Protein AF-A0A1I8CVW2-F1 (afdb_monomer_lite)

Radius of gyration: 18.99 Å; chains: 1; bounding box: 51×43×47 Å

Structure (mmCIF, N/CA/C/O backbone):
data_AF-A0A1I8CVW2-F1
#
_entry.id   AF-A0A1I8CVW2-F1
#
loop_
_atom_site.group_PDB
_atom_site.id
_atom_site.type_symbol
_atom_site.label_atom_id
_atom_site.label_alt_id
_atom_site.label_comp_id
_atom_site.label_asym_id
_atom_site.label_entity_id
_atom_site.label_seq_id
_atom_site.pdbx_PDB_ins_code
_atom_site.Cartn_x
_atom_site.Cartn_y
_atom_site.Cartn_z
_atom_site.occupancy
_atom_site.B_iso_or_equiv
_atom_site.auth_seq_id
_atom_site.auth_comp_id
_atom_site.auth_asym_id
_atom_site.auth_atom_id
_atom_site.pdbx_PDB_model_num
ATOM 1 N N . MET A 1 1 ? 11.293 21.859 22.784 1.00 48.22 1 MET A N 1
ATOM 2 C CA . MET A 1 1 ? 11.625 20.902 21.703 1.00 48.22 1 MET A CA 1
ATOM 3 C C . MET A 1 1 ? 10.614 21.113 20.585 1.00 48.22 1 MET A C 1
ATOM 5 O O . MET A 1 1 ? 9.462 21.385 20.898 1.00 48.22 1 MET A O 1
ATOM 9 N N . SER A 1 2 ? 11.035 21.131 19.317 1.00 49.03 2 SER A N 1
ATOM 10 C CA . SER A 1 2 ? 10.135 21.439 18.191 1.00 49.03 2 SER A CA 1
ATOM 11 C C . SER A 1 2 ? 9.169 20.277 17.945 1.00 49.03 2 SER A C 1
ATOM 13 O O . SER A 1 2 ? 9.609 19.130 17.896 1.00 49.03 2 SER A O 1
ATOM 15 N N . SER A 1 3 ? 7.874 20.561 17.755 1.00 58.84 3 SER A N 1
ATOM 16 C CA . SER A 1 3 ? 6.831 19.540 17.530 1.00 58.84 3 SER A CA 1
ATOM 17 C C . SER A 1 3 ? 7.146 18.588 16.365 1.00 58.84 3 SER A C 1
ATOM 19 O O . SER A 1 3 ? 6.722 17.437 16.366 1.00 58.84 3 SER A O 1
ATOM 21 N N . THR A 1 4 ? 7.950 19.030 15.396 1.00 50.72 4 THR A N 1
ATOM 22 C CA . THR A 1 4 ? 8.423 18.212 14.273 1.00 50.72 4 THR A CA 1
ATOM 23 C C . THR A 1 4 ? 9.414 17.132 14.714 1.00 50.72 4 THR A C 1
ATOM 25 O O . THR A 1 4 ? 9.361 16.017 14.208 1.00 50.72 4 THR A O 1
ATOM 28 N N . GLN A 1 5 ? 10.291 17.427 15.679 1.00 51.16 5 GLN A N 1
ATOM 29 C CA . GLN A 1 5 ? 11.277 16.467 16.195 1.00 51.16 5 GLN A CA 1
ATOM 30 C C . GLN A 1 5 ? 10.616 15.380 17.048 1.00 51.16 5 GLN A C 1
ATOM 32 O O . GLN A 1 5 ? 11.023 14.223 16.997 1.00 51.16 5 GLN A O 1
ATOM 37 N N . GLU A 1 6 ? 9.572 15.745 17.791 1.00 56.72 6 GLU A N 1
ATOM 38 C CA . GLU A 1 6 ? 8.769 14.810 18.582 1.00 56.72 6 GLU A CA 1
ATOM 39 C C . GLU A 1 6 ? 7.928 13.888 17.686 1.00 56.72 6 GLU A C 1
ATOM 41 O O . GLU A 1 6 ? 7.889 12.680 17.899 1.00 56.72 6 GLU A O 1
ATOM 46 N N . ARG A 1 7 ? 7.351 14.415 16.597 1.00 55.06 7 ARG A N 1
ATOM 47 C CA . ARG A 1 7 ? 6.704 13.579 15.571 1.00 55.06 7 ARG A CA 1
ATOM 48 C C . ARG A 1 7 ? 7.688 12.597 14.938 1.00 55.06 7 ARG A C 1
ATOM 50 O O . ARG A 1 7 ? 7.362 11.426 14.783 1.00 55.06 7 ARG A O 1
ATOM 57 N N . HIS A 1 8 ? 8.897 13.051 14.610 1.00 51.00 8 HIS A N 1
ATOM 58 C CA . HIS A 1 8 ? 9.916 12.208 13.981 1.00 51.00 8 HIS A CA 1
ATOM 59 C C . HIS A 1 8 ? 10.377 11.064 14.898 1.00 51.00 8 HIS A C 1
ATOM 61 O O . HIS A 1 8 ? 10.552 9.938 14.439 1.00 51.00 8 HIS A O 1
ATOM 67 N N . SER A 1 9 ? 10.516 11.315 16.205 1.00 54.25 9 SER A N 1
ATOM 68 C CA . SER A 1 9 ? 10.897 10.278 17.171 1.00 54.25 9 SER A CA 1
ATOM 69 C C . SER A 1 9 ? 9.782 9.254 17.418 1.00 54.25 9 SER A C 1
ATOM 71 O O . SER A 1 9 ? 10.071 8.072 17.618 1.00 54.25 9 SER A O 1
ATOM 73 N N . ILE A 1 10 ? 8.515 9.676 17.351 1.00 66.19 10 ILE A N 1
ATOM 74 C CA . ILE A 1 10 ? 7.352 8.778 17.399 1.00 66.19 10 ILE A CA 1
ATOM 75 C C . ILE A 1 10 ? 7.323 7.880 16.154 1.00 66.19 10 ILE A C 1
ATOM 77 O O . ILE A 1 10 ? 7.182 6.665 16.285 1.00 66.19 10 ILE A O 1
ATOM 81 N N . ILE A 1 11 ? 7.539 8.451 14.965 1.00 58.66 11 ILE A N 1
ATOM 82 C CA . ILE A 1 11 ? 7.594 7.712 13.692 1.00 58.66 11 ILE A CA 1
ATOM 83 C C . ILE A 1 11 ? 8.715 6.662 13.721 1.00 58.66 11 ILE A C 1
ATOM 85 O O . ILE A 1 11 ? 8.476 5.485 13.462 1.00 58.66 11 ILE A O 1
ATOM 89 N N . GLU A 1 12 ? 9.918 7.053 14.142 1.00 57.44 12 GLU A N 1
ATOM 90 C CA . GLU A 1 12 ? 11.070 6.157 14.313 1.00 57.44 12 GLU A CA 1
ATOM 91 C C . GLU A 1 12 ? 10.799 4.987 15.268 1.00 57.44 12 GLU A C 1
ATOM 93 O O . GLU A 1 12 ? 11.272 3.866 15.061 1.00 57.44 12 GLU A O 1
ATOM 98 N N . ARG A 1 13 ? 10.030 5.232 16.332 1.00 55.66 13 ARG A N 1
ATOM 99 C CA . ARG A 1 13 ? 9.664 4.207 17.313 1.00 55.66 13 ARG A CA 1
ATOM 100 C C . ARG A 1 13 ? 8.642 3.218 16.751 1.00 55.66 13 ARG A C 1
ATOM 102 O O . ARG A 1 13 ? 8.767 2.023 17.011 1.00 55.66 13 ARG A O 1
ATOM 109 N N . LEU A 1 14 ? 7.685 3.695 15.957 1.00 48.72 14 LEU A N 1
ATOM 110 C CA . LEU A 1 14 ? 6.665 2.864 15.308 1.00 48.72 14 LEU A CA 1
ATOM 111 C C . LEU A 1 14 ? 7.254 1.987 14.188 1.00 48.72 14 LEU A C 1
ATOM 113 O O . LEU A 1 14 ? 6.820 0.854 13.993 1.00 48.72 14 LEU A O 1
ATOM 117 N N . MET A 1 15 ? 8.303 2.456 13.506 1.00 50.22 15 MET A N 1
ATOM 118 C CA . MET A 1 15 ? 8.973 1.715 12.425 1.00 50.22 15 MET A CA 1
ATOM 119 C C . MET A 1 15 ? 9.828 0.525 12.908 1.00 50.22 15 MET A C 1
ATOM 121 O O . MET A 1 15 ? 10.131 -0.375 12.124 1.00 50.22 15 MET A O 1
ATOM 125 N N . ARG A 1 16 ? 10.220 0.471 14.191 1.00 49.69 16 ARG A N 1
ATOM 126 C CA . ARG A 1 16 ? 11.105 -0.592 14.728 1.00 49.69 16 ARG A CA 1
ATOM 127 C C . ARG A 1 16 ? 10.395 -1.894 15.099 1.00 49.69 16 ARG A C 1
ATOM 129 O O . ARG A 1 16 ? 11.050 -2.932 15.181 1.00 49.69 16 ARG A O 1
ATOM 136 N N . ILE A 1 17 ? 9.079 -1.877 15.299 1.00 41.56 17 ILE A N 1
ATOM 137 C CA . ILE A 1 17 ? 8.345 -3.026 15.865 1.00 41.56 17 ILE A CA 1
ATOM 138 C C . ILE A 1 17 ? 8.123 -4.153 14.834 1.00 41.56 17 ILE A C 1
ATOM 140 O O . ILE A 1 17 ? 7.905 -5.304 15.196 1.00 41.56 17 ILE A O 1
ATOM 144 N N . SER A 1 18 ? 8.317 -3.899 13.537 1.00 41.72 18 SER A N 1
ATOM 145 C CA . SER A 1 18 ? 8.141 -4.903 12.474 1.00 41.72 18 SER A CA 1
ATOM 146 C C . SER A 1 18 ? 9.247 -5.972 12.353 1.00 41.72 18 SER A C 1
ATOM 148 O O . SER A 1 18 ? 9.283 -6.685 11.350 1.00 41.72 18 SER A O 1
ATOM 150 N N . SER A 1 19 ? 10.167 -6.099 13.319 1.00 44.25 19 SER A N 1
ATOM 151 C CA . SER A 1 19 ? 11.327 -7.003 13.192 1.00 44.25 19 SER A CA 1
ATOM 152 C C . SER A 1 19 ? 11.693 -7.802 14.445 1.00 44.25 19 SER A C 1
ATOM 154 O O . SER A 1 19 ? 12.869 -8.006 14.726 1.00 44.25 19 SER A O 1
ATOM 156 N N . THR A 1 20 ? 10.708 -8.317 15.180 1.00 39.84 20 THR A N 1
ATOM 157 C CA . THR A 1 20 ? 10.977 -9.294 16.250 1.00 39.84 20 THR A CA 1
ATOM 158 C C . THR A 1 20 ? 10.148 -10.562 16.077 1.00 39.84 20 THR A C 1
ATOM 160 O O . THR A 1 20 ? 9.140 -10.772 16.742 1.00 39.84 20 THR A O 1
ATOM 163 N N . SER A 1 21 ? 10.586 -11.409 15.152 1.00 37.81 21 SER A N 1
ATOM 164 C CA . SER A 1 21 ? 10.553 -12.870 15.290 1.00 37.81 21 SER A CA 1
ATOM 165 C C . SER A 1 21 ? 11.535 -13.454 14.281 1.00 37.81 21 SER A C 1
ATOM 167 O O . SER A 1 21 ? 11.179 -13.711 13.144 1.00 37.81 21 SER A O 1
ATOM 169 N N . ASP A 1 22 ? 12.794 -13.556 14.697 1.00 33.94 22 ASP A N 1
ATOM 170 C CA . ASP A 1 22 ? 13.699 -14.633 14.298 1.00 33.94 22 ASP A CA 1
ATOM 171 C C . ASP A 1 22 ? 14.780 -14.711 15.379 1.00 33.94 22 ASP A C 1
ATOM 173 O O . ASP A 1 22 ? 15.513 -13.757 15.651 1.00 33.94 22 ASP A O 1
ATOM 177 N N . SER A 1 23 ? 14.767 -15.827 16.096 1.00 36.41 23 SER A N 1
ATOM 178 C CA . SER A 1 23 ? 15.601 -16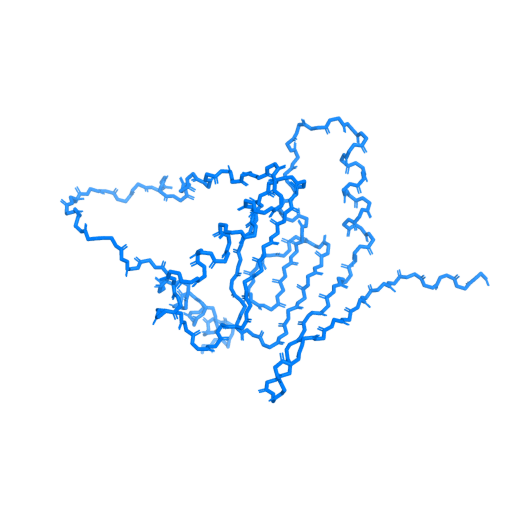.094 17.258 1.00 36.41 23 SER A CA 1
ATOM 179 C C . SER A 1 23 ? 17.034 -16.429 16.846 1.00 36.41 23 SER A C 1
ATOM 181 O O . SER A 1 23 ? 17.251 -17.214 15.930 1.00 36.41 23 SER A O 1
ATOM 183 N N . SER A 1 24 ? 17.974 -15.900 17.636 1.00 35.66 24 SER A N 1
ATOM 184 C CA . SER A 1 24 ? 19.355 -16.357 17.860 1.00 35.66 24 SER A CA 1
ATOM 185 C C . SER A 1 24 ? 20.316 -16.428 16.668 1.00 35.66 24 SER A C 1
ATOM 187 O O . SER A 1 24 ? 20.368 -17.427 15.969 1.00 35.66 24 SER A O 1
ATOM 189 N N . GLU A 1 25 ? 21.232 -15.458 16.610 1.00 30.48 25 GLU A N 1
ATOM 190 C CA . GLU A 1 25 ? 22.670 -15.754 16.669 1.00 30.48 25 GLU A CA 1
ATOM 191 C C . GLU A 1 25 ? 23.432 -14.536 17.222 1.00 30.48 25 GLU A C 1
ATOM 193 O O . GLU A 1 25 ? 23.431 -13.441 16.660 1.00 30.48 25 GLU A O 1
ATOM 198 N N . ASN A 1 26 ? 24.043 -14.730 18.392 1.00 36.09 26 ASN A N 1
ATOM 199 C CA . ASN A 1 26 ? 25.042 -13.833 18.958 1.00 36.09 26 ASN A CA 1
ATOM 200 C C . ASN A 1 26 ? 26.320 -13.977 18.137 1.00 36.09 26 ASN A C 1
ATOM 202 O O . ASN A 1 26 ? 26.888 -15.059 18.161 1.00 36.09 26 ASN A O 1
ATOM 206 N N . LEU A 1 27 ? 26.815 -12.898 17.530 1.00 30.84 27 LEU A N 1
ATOM 207 C CA . LEU A 1 27 ? 28.245 -12.675 17.308 1.00 30.84 27 LEU A CA 1
ATOM 208 C C . LEU A 1 27 ? 28.494 -11.164 17.169 1.00 30.84 27 LEU A C 1
ATOM 210 O O . LEU A 1 27 ? 28.044 -10.512 16.226 1.00 30.84 27 LEU A O 1
ATOM 214 N N . ASN A 1 28 ? 29.223 -10.620 18.146 1.00 35.44 28 ASN A N 1
ATOM 215 C CA . ASN A 1 28 ? 29.920 -9.340 18.066 1.00 35.44 28 ASN A CA 1
ATOM 216 C C . ASN A 1 28 ? 30.651 -9.224 16.726 1.00 35.44 28 ASN A C 1
ATOM 218 O O . ASN A 1 28 ? 31.451 -10.101 16.416 1.00 35.44 28 ASN A O 1
ATOM 222 N N . ASN A 1 29 ? 30.459 -8.124 15.993 1.00 30.56 29 ASN A N 1
ATOM 223 C CA . ASN A 1 29 ? 31.536 -7.457 15.259 1.00 30.56 29 ASN A CA 1
ATOM 224 C C . ASN A 1 29 ? 31.075 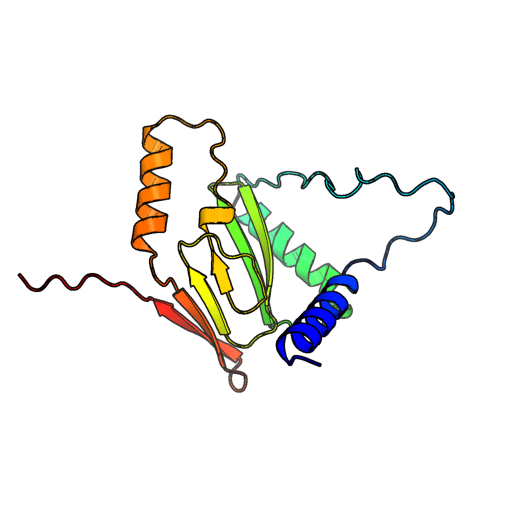-6.112 14.682 1.00 30.56 29 ASN A C 1
ATOM 226 O O . ASN A 1 29 ? 29.966 -5.995 14.170 1.00 30.56 29 ASN A O 1
ATOM 230 N N . LYS A 1 30 ? 31.971 -5.124 14.837 1.00 29.30 30 LYS A N 1
ATOM 231 C CA . LYS A 1 30 ? 32.070 -3.788 14.219 1.00 29.30 30 LYS A CA 1
ATOM 232 C C . LYS A 1 30 ? 30.878 -3.332 13.371 1.00 29.30 30 LYS A C 1
ATOM 234 O O . LYS A 1 30 ? 30.559 -3.946 12.363 1.00 29.30 30 LYS A O 1
ATOM 239 N N . TYR A 1 31 ? 30.323 -2.174 13.741 1.00 30.34 31 TYR A N 1
ATOM 240 C CA . TYR A 1 31 ? 29.368 -1.398 12.947 1.00 30.34 31 TYR A CA 1
ATOM 241 C C . TYR A 1 31 ? 29.905 -1.151 11.531 1.00 30.34 31 TYR A C 1
ATOM 243 O O . TYR A 1 31 ? 30.611 -0.181 11.265 1.00 30.34 31 TYR A O 1
ATOM 251 N N . ASP A 1 32 ? 29.557 -2.069 10.640 1.00 29.25 32 ASP A N 1
ATOM 252 C CA . ASP A 1 32 ? 29.788 -1.994 9.213 1.00 29.25 32 ASP A CA 1
ATOM 253 C C . ASP A 1 32 ? 28.569 -1.301 8.593 1.00 29.25 32 ASP A C 1
ATOM 255 O O . ASP A 1 32 ? 27.429 -1.768 8.690 1.00 29.25 32 ASP A O 1
ATOM 259 N N . LYS A 1 33 ? 28.804 -0.130 7.998 1.00 33.47 33 LYS A N 1
ATOM 260 C CA . LYS A 1 33 ? 27.800 0.793 7.434 1.00 33.47 33 LYS A CA 1
ATOM 261 C C . LYS A 1 33 ? 27.164 0.255 6.134 1.00 33.47 33 LYS A C 1
ATOM 263 O O . LYS A 1 33 ? 26.582 1.013 5.368 1.00 33.47 33 LYS A O 1
ATOM 268 N N . SER A 1 34 ? 27.289 -1.049 5.893 1.00 31.27 34 SER A N 1
ATOM 269 C CA . SER A 1 34 ? 26.938 -1.788 4.678 1.00 31.27 34 SER A CA 1
ATOM 270 C C . SER A 1 34 ? 25.695 -2.688 4.832 1.00 31.27 34 SER A C 1
ATOM 272 O O . SER A 1 34 ? 25.262 -3.316 3.869 1.00 31.27 34 SER A O 1
ATOM 274 N N . LYS A 1 35 ? 25.053 -2.723 6.012 1.00 28.16 35 LYS A N 1
ATOM 275 C CA . LYS A 1 35 ? 23.874 -3.574 6.305 1.00 28.16 35 LYS A CA 1
ATOM 276 C C . LYS A 1 35 ? 22.490 -2.978 5.973 1.00 28.16 35 LYS A C 1
ATOM 278 O O . LYS A 1 35 ? 21.478 -3.539 6.388 1.00 28.16 35 LYS A O 1
ATOM 283 N N . THR A 1 36 ? 22.401 -1.892 5.203 1.00 31.59 36 THR A N 1
ATOM 284 C CA . THR A 1 36 ? 21.117 -1.285 4.771 1.00 31.59 36 THR A CA 1
ATOM 285 C C . THR A 1 36 ? 20.750 -1.533 3.308 1.00 31.59 36 THR A C 1
ATOM 287 O O . THR A 1 36 ? 19.841 -0.901 2.789 1.00 31.59 36 THR A O 1
ATOM 290 N N . HIS A 1 37 ? 21.358 -2.521 2.655 1.00 36.56 37 HIS A N 1
ATOM 291 C CA . HIS A 1 37 ? 20.718 -3.208 1.534 1.00 36.56 37 HIS A CA 1
ATOM 292 C C . HIS A 1 37 ? 20.401 -4.635 1.978 1.00 36.56 37 HIS A C 1
ATOM 294 O O . HIS A 1 37 ? 21.048 -5.594 1.563 1.00 36.56 37 HIS A O 1
ATOM 300 N N . LYS A 1 38 ? 19.362 -4.804 2.814 1.00 37.81 38 LYS A N 1
ATOM 301 C CA . LYS A 1 38 ? 18.560 -6.027 2.693 1.00 37.81 38 LYS A CA 1
ATOM 302 C C . LYS A 1 38 ? 18.116 -6.025 1.241 1.00 37.81 38 LYS A C 1
ATOM 304 O O . LYS A 1 38 ? 17.271 -5.215 0.874 1.00 37.81 38 LYS A O 1
ATOM 309 N N . LEU A 1 39 ? 18.787 -6.840 0.432 1.00 40.12 39 LEU A N 1
ATOM 310 C CA . LEU A 1 39 ? 18.459 -7.143 -0.946 1.00 40.12 39 LEU A CA 1
ATOM 311 C C . LEU A 1 39 ? 16.938 -7.317 -0.989 1.00 40.12 39 LEU A C 1
ATOM 313 O O . LEU A 1 39 ? 16.416 -8.321 -0.503 1.00 40.12 39 LEU A O 1
ATOM 317 N N . PHE A 1 40 ? 16.217 -6.281 -1.427 1.00 47.88 40 PHE A N 1
ATOM 318 C CA . PHE A 1 40 ? 14.784 -6.363 -1.644 1.00 47.88 40 PHE A CA 1
ATOM 319 C C . PHE A 1 40 ? 14.660 -7.414 -2.731 1.00 47.88 40 PHE A C 1
ATOM 321 O O . PHE A 1 40 ? 14.922 -7.123 -3.894 1.00 47.88 40 PHE A O 1
ATOM 328 N N . VAL A 1 41 ? 14.385 -8.664 -2.348 1.00 50.28 41 VAL A N 1
ATOM 329 C CA . VAL A 1 41 ? 14.155 -9.720 -3.324 1.00 50.28 41 VAL A CA 1
ATOM 330 C C . VAL A 1 41 ? 12.977 -9.238 -4.148 1.00 50.28 41 VAL A C 1
ATOM 332 O O . VAL A 1 41 ? 11.846 -9.144 -3.659 1.00 50.28 41 VAL A O 1
ATOM 335 N N . LYS A 1 42 ? 13.314 -8.839 -5.371 1.00 67.94 42 LYS A N 1
ATOM 336 C CA . LYS A 1 42 ? 12.425 -8.339 -6.400 1.00 67.94 42 LYS A CA 1
ATOM 337 C C . LYS A 1 42 ? 11.337 -9.385 -6.577 1.00 67.94 42 LYS A C 1
ATOM 339 O O . LYS A 1 42 ? 11.594 -10.470 -7.093 1.00 67.94 42 LYS A O 1
ATOM 344 N N . ARG A 1 43 ? 10.149 -9.121 -6.031 1.00 83.38 43 ARG A N 1
ATOM 345 C CA . ARG A 1 43 ? 9.063 -10.102 -6.035 1.00 83.38 43 ARG A CA 1
ATOM 346 C C . ARG A 1 43 ? 8.192 -9.825 -7.243 1.00 83.38 43 ARG A C 1
ATOM 348 O O . ARG A 1 43 ? 7.696 -8.709 -7.398 1.00 83.38 43 ARG A O 1
ATOM 355 N N . GLN A 1 44 ? 8.066 -10.830 -8.098 1.00 90.31 44 GLN A N 1
ATOM 356 C CA . GLN A 1 44 ? 7.329 -10.752 -9.348 1.00 90.31 44 GLN A CA 1
ATOM 357 C C . GLN A 1 44 ? 6.277 -11.851 -9.401 1.00 90.31 44 GLN A C 1
ATOM 359 O O . GLN A 1 44 ? 6.490 -12.948 -8.885 1.00 90.31 44 GLN A O 1
ATOM 364 N N . TRP A 1 45 ? 5.152 -11.552 -10.039 1.00 92.19 45 TRP A N 1
ATOM 365 C CA . TRP A 1 45 ? 4.059 -12.494 -10.238 1.00 92.19 45 TRP A CA 1
ATOM 366 C C . TRP A 1 45 ? 3.550 -12.380 -11.664 1.00 92.19 45 TRP A C 1
ATOM 368 O O . TRP A 1 45 ? 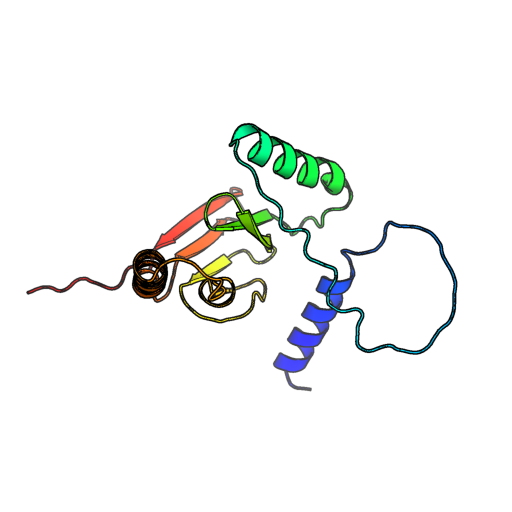3.114 -11.316 -12.086 1.00 92.19 45 TRP A O 1
ATOM 378 N N . ASN A 1 46 ? 3.561 -13.493 -12.387 1.00 92.00 46 ASN A N 1
ATOM 379 C CA . ASN A 1 46 ? 3.017 -13.560 -13.746 1.00 92.00 46 ASN A CA 1
ATOM 380 C C . ASN A 1 46 ? 1.552 -14.019 -13.767 1.00 92.00 46 ASN A C 1
ATOM 382 O O . ASN A 1 46 ? 0.951 -14.102 -14.832 1.00 92.00 46 ASN A O 1
ATOM 386 N N . ASP A 1 47 ? 0.992 -14.315 -12.594 1.00 93.44 47 ASP A N 1
ATOM 387 C CA . ASP A 1 47 ? -0.380 -14.762 -12.406 1.00 93.44 47 ASP A CA 1
ATOM 388 C C . ASP A 1 47 ? -1.047 -13.955 -11.285 1.00 93.44 47 ASP A C 1
ATOM 390 O O . ASP A 1 47 ? -0.476 -13.759 -10.205 1.00 93.44 47 ASP A O 1
ATOM 394 N N . LEU A 1 48 ? -2.269 -13.486 -11.551 1.00 91.44 48 LEU A N 1
ATOM 395 C CA . LEU A 1 48 ? -3.032 -12.675 -10.607 1.00 91.44 48 LEU A CA 1
ATOM 396 C C . LEU A 1 48 ? -3.419 -13.487 -9.367 1.00 91.44 48 LEU A C 1
ATOM 398 O O . LEU A 1 48 ? -3.359 -12.961 -8.257 1.00 91.44 48 LEU A O 1
ATOM 402 N N . ASN A 1 49 ? -3.765 -14.769 -9.521 1.00 96.00 49 ASN A N 1
ATOM 403 C CA . ASN A 1 49 ? -4.151 -15.602 -8.382 1.00 96.00 49 ASN A CA 1
ATOM 404 C C . ASN A 1 49 ? -2.961 -15.862 -7.457 1.00 96.00 49 ASN A C 1
ATOM 406 O O . ASN A 1 49 ? -3.109 -15.785 -6.237 1.00 96.00 49 ASN A O 1
ATOM 410 N N . ALA A 1 50 ? -1.774 -16.094 -8.015 1.00 94.25 50 ALA A N 1
ATOM 411 C CA . ALA A 1 50 ? -0.533 -16.202 -7.261 1.00 94.25 50 ALA A CA 1
ATOM 412 C C . ALA A 1 50 ? -0.226 -14.906 -6.494 1.00 94.25 50 ALA A C 1
ATOM 414 O O . ALA A 1 50 ? 0.137 -14.963 -5.317 1.00 94.25 50 ALA A O 1
ATOM 415 N N . PHE A 1 51 ? -0.416 -13.741 -7.126 1.00 94.06 51 PHE A N 1
ATOM 416 C CA . PHE A 1 51 ? -0.270 -12.441 -6.464 1.00 94.06 51 PHE A CA 1
ATOM 417 C C . PHE A 1 51 ? -1.253 -12.276 -5.299 1.00 94.06 51 PHE A C 1
ATOM 419 O O . PHE A 1 51 ? -0.839 -11.926 -4.191 1.00 94.06 51 PHE A O 1
ATOM 426 N N . LEU A 1 52 ? -2.542 -12.541 -5.522 1.00 94.75 52 LEU A N 1
ATOM 427 C CA . LEU A 1 52 ? -3.577 -12.400 -4.496 1.00 94.75 52 LEU A CA 1
ATOM 428 C C . LEU A 1 52 ? -3.342 -13.370 -3.335 1.00 94.75 52 LEU A C 1
ATOM 430 O O . LEU A 1 52 ? -3.306 -12.948 -2.180 1.00 94.75 52 LEU A O 1
ATOM 434 N N . THR A 1 53 ? -3.107 -14.645 -3.644 1.00 96.62 53 THR A N 1
ATOM 435 C CA . THR A 1 53 ? -2.899 -15.708 -2.653 1.00 96.62 53 THR A CA 1
ATOM 436 C C . THR A 1 53 ? -1.695 -15.411 -1.770 1.00 96.62 53 THR A C 1
ATOM 438 O O . THR A 1 53 ? -1.803 -15.465 -0.548 1.00 96.62 53 THR A O 1
ATOM 441 N N . ASP A 1 54 ? -0.555 -15.036 -2.356 1.00 94.81 54 ASP A N 1
ATOM 442 C CA . ASP A 1 54 ? 0.647 -14.711 -1.584 1.00 94.81 54 ASP A CA 1
ATOM 443 C C . ASP A 1 54 ? 0.433 -13.491 -0.673 1.00 94.81 54 ASP A C 1
ATOM 445 O O . ASP A 1 54 ? 0.840 -13.499 0.491 1.00 94.81 54 ASP A O 1
ATOM 449 N N . ASN A 1 55 ? -0.253 -12.452 -1.159 1.00 94.12 55 ASN A N 1
ATOM 450 C CA . ASN A 1 55 ? -0.475 -11.245 -0.367 1.00 94.12 55 ASN A CA 1
ATOM 451 C C . ASN A 1 55 ? -1.500 -11.428 0.752 1.00 94.12 55 ASN A C 1
ATOM 453 O O . ASN A 1 55 ? -1.275 -10.891 1.838 1.00 94.12 55 ASN A O 1
ATOM 457 N N . VAL A 1 56 ? -2.572 -12.186 0.511 1.00 95.38 56 VAL A N 1
ATOM 458 C CA . VAL A 1 56 ? -3.560 -12.553 1.535 1.00 95.38 56 VAL A CA 1
ATOM 459 C C . VAL A 1 56 ? -2.927 -13.471 2.574 1.00 95.38 56 VAL A C 1
ATOM 461 O O . VAL A 1 56 ? -3.082 -13.218 3.765 1.00 95.38 56 VAL A O 1
ATOM 464 N N . ASN A 1 57 ? -2.144 -14.470 2.156 1.00 95.94 57 ASN A N 1
ATOM 465 C CA . ASN A 1 57 ? -1.445 -15.360 3.083 1.00 95.94 57 ASN A CA 1
ATOM 466 C C . ASN A 1 57 ? -0.436 -14.603 3.955 1.00 95.94 57 ASN A C 1
ATOM 468 O O . ASN A 1 57 ? -0.361 -14.869 5.153 1.00 95.94 57 ASN A O 1
ATOM 472 N N . GLU A 1 58 ? 0.292 -13.621 3.403 1.00 92.25 58 GLU A N 1
ATOM 473 C CA . GLU A 1 58 ? 1.175 -12.760 4.205 1.00 92.25 58 GLU A CA 1
ATOM 474 C C . GLU A 1 58 ? 0.391 -12.018 5.301 1.00 92.25 58 GLU A C 1
ATOM 476 O O . GLU A 1 58 ? 0.858 -11.935 6.437 1.00 92.25 58 GLU A O 1
ATOM 481 N N . VAL A 1 59 ? -0.790 -11.478 4.974 1.00 94.06 59 VAL A N 1
ATOM 482 C CA . VAL A 1 59 ? -1.653 -10.780 5.944 1.00 94.06 59 VAL A CA 1
ATOM 483 C C . VAL A 1 59 ? -2.205 -11.762 6.974 1.00 94.06 59 VAL A C 1
ATOM 485 O O . VAL A 1 59 ? -2.133 -11.496 8.170 1.00 94.06 59 VAL A O 1
ATOM 488 N N . PHE A 1 60 ? -2.691 -12.921 6.533 1.00 95.75 60 PHE A N 1
ATOM 489 C CA . PHE A 1 60 ? -3.257 -13.953 7.396 1.00 95.75 60 PHE A CA 1
ATOM 490 C C . PHE A 1 60 ? -2.249 -14.464 8.432 1.00 95.75 60 PHE A C 1
ATOM 492 O O . PHE A 1 60 ? -2.562 -14.533 9.619 1.00 95.75 60 PHE A O 1
ATOM 499 N N . GLN A 1 61 ? -1.013 -14.752 8.012 1.00 95.00 61 GLN A N 1
ATOM 500 C CA . GLN A 1 61 ? 0.055 -15.203 8.912 1.00 95.00 61 GLN A CA 1
ATOM 501 C C . GLN A 1 61 ? 0.399 -14.164 9.985 1.00 95.00 61 GLN A C 1
ATOM 503 O O . GLN A 1 61 ? 0.750 -14.525 11.106 1.00 95.00 61 GLN A O 1
ATOM 508 N N . LYS A 1 62 ? 0.276 -12.875 9.654 1.00 92.69 62 LYS A N 1
ATOM 509 C CA . LYS A 1 62 ? 0.596 -11.760 10.554 1.00 92.69 62 LYS A CA 1
ATOM 510 C C . LYS A 1 62 ? -0.597 -11.271 11.362 1.00 92.69 62 LYS A C 1
ATOM 512 O O . LYS A 1 62 ? -0.400 -10.490 12.285 1.00 92.69 62 LYS A O 1
ATOM 517 N N . LEU A 1 63 ? -1.812 -11.726 11.057 1.00 91.69 63 LEU A N 1
ATOM 518 C CA . LEU A 1 63 ? -3.057 -11.166 11.585 1.00 91.69 63 LEU A CA 1
ATOM 519 C C . LEU A 1 63 ? -3.087 -11.081 13.113 1.00 91.69 63 LEU A C 1
ATOM 521 O O . LEU A 1 63 ? -3.517 -10.071 13.655 1.00 91.69 63 LEU A O 1
ATOM 525 N N . LYS A 1 64 ? -2.561 -12.096 13.806 1.00 91.88 64 LYS A N 1
ATOM 526 C CA . LYS A 1 64 ? -2.513 -12.129 15.277 1.00 91.88 64 LYS A CA 1
ATOM 527 C C . LYS A 1 64 ? -1.558 -11.103 15.895 1.00 91.88 64 LYS A C 1
ATOM 529 O O . LYS A 1 64 ? -1.740 -10.739 17.049 1.00 91.88 64 LYS A O 1
ATOM 534 N N . SER A 1 65 ? -0.532 -10.684 15.159 1.00 91.75 65 SER A N 1
ATOM 535 C CA . SER A 1 65 ? 0.492 -9.739 15.615 1.00 91.75 65 SER A CA 1
ATOM 536 C C . SER A 1 65 ? 0.365 -8.361 14.962 1.00 91.75 65 SER A C 1
ATOM 538 O O . SER A 1 65 ? 1.239 -7.521 15.161 1.00 91.75 65 SER A O 1
ATOM 540 N N . MET A 1 66 ? -0.658 -8.132 14.130 1.00 89.88 66 MET A N 1
ATOM 541 C CA . MET A 1 66 ? -0.888 -6.827 13.517 1.00 89.88 66 MET A CA 1
ATOM 542 C C . MET A 1 66 ? -1.506 -5.865 14.529 1.00 89.88 66 MET A C 1
ATOM 544 O O . MET A 1 66 ? -2.399 -6.222 15.294 1.00 89.88 66 MET A O 1
ATOM 548 N N . GLU A 1 67 ? -1.020 -4.629 14.508 1.00 92.75 67 GLU A N 1
ATOM 549 C CA . GLU A 1 67 ? -1.589 -3.538 15.290 1.00 92.75 67 GLU A CA 1
ATOM 550 C C . GLU A 1 67 ? -3.018 -3.245 14.823 1.00 92.75 67 GLU A C 1
ATOM 552 O O . GLU A 1 67 ? -3.286 -3.190 13.622 1.00 92.75 67 GLU A O 1
ATOM 557 N N . GLN A 1 68 ? -3.921 -3.005 15.775 1.00 88.44 68 GLN A N 1
ATOM 558 C CA . GLN A 1 68 ? -5.341 -2.758 15.503 1.00 88.44 68 GLN A CA 1
ATOM 559 C C . GLN A 1 68 ? -5.583 -1.509 14.638 1.00 88.44 68 GLN A C 1
ATOM 561 O O . GLN A 1 68 ? -6.597 -1.418 13.955 1.00 88.44 68 GLN A O 1
ATOM 566 N N . GLU A 1 69 ? -4.648 -0.559 14.648 1.00 92.44 69 GLU A N 1
ATOM 567 C CA . GLU A 1 69 ? -4.721 0.684 13.873 1.00 92.44 69 GLU A CA 1
ATOM 568 C C . GLU A 1 69 ? -4.451 0.479 12.374 1.00 92.44 69 GLU A C 1
ATOM 570 O O . GLU A 1 69 ? -4.731 1.366 11.568 1.00 92.44 69 GLU A O 1
ATOM 575 N N . ILE A 1 70 ? -3.896 -0.671 11.975 1.00 93.75 70 ILE A N 1
ATOM 576 C CA . ILE A 1 70 ? -3.627 -0.962 10.569 1.00 93.75 70 ILE A CA 1
ATOM 577 C C . ILE A 1 70 ? -4.930 -1.352 9.875 1.00 93.75 70 ILE A C 1
ATOM 579 O O . ILE A 1 70 ? -5.489 -2.415 10.133 1.00 93.75 70 ILE A O 1
ATOM 583 N N . TRP A 1 71 ? -5.365 -0.532 8.922 1.00 93.56 71 TRP A N 1
ATOM 584 C CA . TRP A 1 71 ? -6.602 -0.768 8.170 1.00 93.56 71 TRP A CA 1
ATOM 585 C C . TRP A 1 71 ? -6.365 -1.203 6.719 1.00 93.56 71 TRP A C 1
ATOM 587 O O . TRP A 1 71 ? -7.281 -1.695 6.063 1.00 93.56 71 TRP A O 1
ATOM 597 N N . CYS A 1 72 ? -5.147 -1.047 6.187 1.00 93.81 72 CYS A N 1
ATOM 598 C CA . CYS A 1 72 ? -4.850 -1.409 4.800 1.00 93.81 72 CYS A CA 1
ATOM 599 C C . CYS A 1 72 ? -3.385 -1.802 4.578 1.00 93.81 72 CYS A C 1
ATOM 601 O O . CYS A 1 72 ? -2.470 -1.225 5.167 1.00 93.81 72 CYS A O 1
ATOM 603 N N . LYS A 1 73 ? -3.168 -2.763 3.670 1.00 93.62 73 LYS A N 1
ATOM 604 C CA . LYS A 1 73 ? -1.867 -3.083 3.071 1.00 93.62 73 LYS A CA 1
ATOM 605 C C . LYS A 1 73 ? -1.810 -2.471 1.670 1.00 93.62 73 LYS A C 1
ATOM 607 O O . LYS A 1 73 ? -2.426 -2.987 0.741 1.00 93.62 73 LYS A O 1
ATOM 612 N N . LEU A 1 74 ? -1.040 -1.401 1.513 1.00 91.62 74 LEU A N 1
ATOM 613 C CA . LEU A 1 74 ? -0.771 -0.784 0.220 1.00 91.62 74 LEU A CA 1
ATOM 614 C C . LEU A 1 74 ? 0.368 -1.532 -0.478 1.00 91.62 74 LEU A C 1
ATOM 616 O O . LEU A 1 74 ? 1.424 -1.758 0.113 1.00 91.62 74 LEU A O 1
ATOM 620 N N . ILE A 1 75 ? 0.165 -1.908 -1.739 1.00 91.31 75 ILE A N 1
ATOM 621 C CA . ILE A 1 75 ? 1.181 -2.552 -2.574 1.00 91.31 75 ILE A CA 1
ATOM 622 C C . ILE A 1 75 ? 1.298 -1.750 -3.863 1.00 91.31 75 ILE A C 1
ATOM 624 O O . ILE A 1 75 ? 0.335 -1.653 -4.621 1.00 91.31 75 ILE A O 1
ATOM 628 N N . LEU A 1 76 ? 2.481 -1.194 -4.111 1.00 86.75 76 LEU A N 1
ATOM 629 C CA . LEU A 1 76 ? 2.793 -0.517 -5.359 1.00 86.75 76 LEU A CA 1
ATOM 630 C C . LEU A 1 76 ? 3.437 -1.504 -6.328 1.00 86.75 76 LEU A C 1
ATOM 632 O O . LEU A 1 76 ? 4.455 -2.128 -6.011 1.00 86.75 76 LEU A O 1
ATOM 636 N N . MET A 1 77 ? 2.843 -1.604 -7.512 1.00 86.19 77 MET A N 1
ATOM 637 C CA . MET A 1 77 ? 3.281 -2.490 -8.581 1.00 86.19 77 MET A CA 1
ATOM 638 C C . MET A 1 77 ? 3.743 -1.676 -9.788 1.00 86.19 77 MET A C 1
ATOM 640 O O . MET A 1 77 ? 3.089 -0.708 -10.173 1.00 86.19 77 MET A O 1
ATOM 644 N N . GLN A 1 78 ? 4.822 -2.117 -10.425 1.00 80.56 78 GLN A N 1
ATOM 645 C CA . GLN A 1 78 ? 5.213 -1.698 -11.764 1.00 80.56 78 GLN A CA 1
ATOM 646 C C . GLN A 1 78 ? 5.222 -2.948 -12.640 1.00 80.56 78 GLN A C 1
ATOM 648 O O . GLN A 1 78 ? 6.036 -3.850 -12.454 1.00 80.56 78 GLN A O 1
ATOM 653 N N . ARG A 1 79 ? 4.281 -3.028 -13.588 1.00 83.25 79 ARG A N 1
ATOM 654 C CA . ARG A 1 79 ? 4.021 -4.253 -14.366 1.00 83.25 79 ARG A CA 1
ATOM 655 C C . ARG A 1 79 ? 3.744 -5.445 -13.431 1.00 83.25 79 ARG A C 1
ATOM 657 O O . ARG A 1 79 ? 2.825 -5.383 -12.623 1.00 83.25 79 ARG A O 1
ATOM 664 N N . ASN A 1 80 ? 4.525 -6.515 -13.543 1.00 86.88 80 ASN A N 1
ATOM 665 C CA . ASN A 1 80 ? 4.403 -7.744 -12.764 1.00 86.88 80 ASN A CA 1
ATOM 666 C C . ASN A 1 80 ? 5.236 -7.729 -11.472 1.00 86.88 80 ASN A C 1
ATOM 668 O O . ASN A 1 80 ? 5.351 -8.755 -10.807 1.00 86.88 80 ASN A O 1
ATOM 672 N N . GLU A 1 81 ? 5.835 -6.596 -11.114 1.00 85.75 81 GLU A N 1
ATOM 673 C CA . GLU A 1 81 ? 6.787 -6.483 -10.020 1.00 85.75 81 GLU A CA 1
ATOM 674 C C . GLU A 1 81 ? 6.273 -5.587 -8.899 1.00 85.75 81 GLU A C 1
ATOM 676 O O . GLU A 1 81 ? 5.773 -4.490 -9.145 1.00 85.75 81 GLU A O 1
ATOM 681 N N . ARG A 1 82 ? 6.460 -6.026 -7.651 1.00 88.50 82 ARG A N 1
ATOM 682 C CA . ARG A 1 82 ? 6.237 -5.169 -6.486 1.00 88.50 82 ARG A CA 1
ATOM 683 C C . ARG A 1 82 ? 7.440 -4.276 -6.244 1.00 88.50 82 ARG A C 1
ATOM 685 O O . ARG A 1 82 ? 8.501 -4.769 -5.862 1.00 88.50 82 ARG A O 1
ATOM 692 N N . VAL A 1 83 ? 7.201 -2.973 -6.312 1.00 84.69 83 VAL A N 1
ATOM 693 C CA . VAL A 1 83 ? 8.209 -1.947 -6.040 1.00 84.69 83 VAL A CA 1
ATOM 694 C C . VAL A 1 83 ? 8.180 -1.505 -4.580 1.00 84.69 83 VAL A C 1
ATOM 696 O O . VAL A 1 83 ? 9.219 -1.269 -3.972 1.00 84.69 83 VAL A O 1
ATOM 699 N N . MET A 1 84 ? 6.992 -1.449 -3.969 1.00 85.94 84 MET A N 1
ATOM 700 C CA . MET A 1 84 ? 6.848 -1.071 -2.563 1.00 85.94 84 MET A CA 1
ATOM 701 C C . MET A 1 84 ? 5.658 -1.768 -1.905 1.00 85.94 84 MET A C 1
ATOM 703 O O . MET A 1 84 ? 4.687 -2.153 -2.556 1.00 85.94 84 MET A O 1
ATOM 707 N N . LYS A 1 85 ? 5.753 -1.951 -0.587 1.00 89.44 85 LYS A N 1
ATOM 708 C CA . LYS A 1 85 ? 4.625 -2.297 0.274 1.00 89.44 85 LYS A CA 1
ATOM 709 C C . LYS A 1 85 ? 4.637 -1.437 1.531 1.00 89.44 85 LYS A 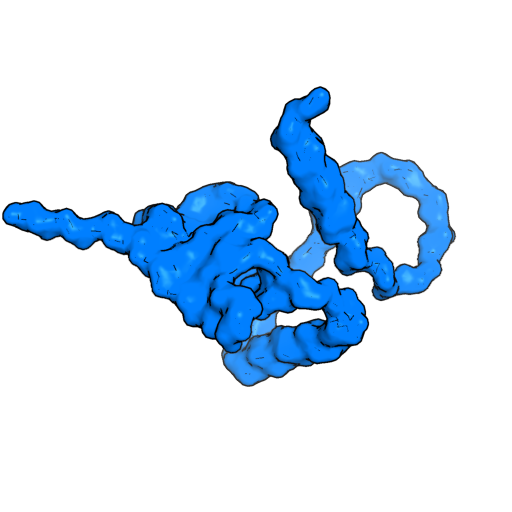C 1
ATOM 711 O O . LYS A 1 85 ? 5.708 -1.187 2.081 1.00 89.44 85 LYS A O 1
ATOM 716 N N . ALA A 1 86 ? 3.458 -1.069 2.008 1.00 90.12 86 ALA A N 1
ATOM 717 C CA . ALA A 1 86 ? 3.264 -0.313 3.235 1.00 90.12 86 ALA A CA 1
ATOM 718 C C . ALA A 1 86 ? 1.987 -0.764 3.955 1.00 90.12 86 ALA A C 1
ATOM 720 O O . ALA A 1 86 ? 1.079 -1.320 3.341 1.00 90.12 86 ALA A O 1
ATOM 721 N N . TYR A 1 87 ? 1.923 -0.514 5.260 1.00 92.19 87 TYR A N 1
ATOM 722 C CA . TYR A 1 87 ? 0.720 -0.708 6.068 1.00 92.19 87 TYR A CA 1
ATOM 723 C C . TYR A 1 87 ? 0.228 0.656 6.543 1.00 92.19 87 TYR A C 1
ATOM 725 O O . TYR A 1 87 ? 1.000 1.427 7.118 1.00 92.19 87 TYR A O 1
ATOM 733 N N . LEU A 1 88 ? -1.035 0.962 6.265 1.00 93.81 88 LEU A N 1
ATOM 734 C CA . LEU A 1 88 ? -1.634 2.261 6.538 1.00 93.81 88 LEU A CA 1
ATOM 735 C C . LEU A 1 88 ? -2.277 2.261 7.918 1.00 93.81 88 LEU A C 1
ATOM 737 O O . LEU A 1 88 ? -3.069 1.374 8.228 1.00 93.81 88 LEU A O 1
ATOM 741 N N . ARG A 1 89 ? -1.921 3.272 8.714 1.00 94.19 89 ARG A N 1
ATOM 742 C CA . ARG A 1 89 ? -2.482 3.530 10.049 1.00 94.19 89 ARG A CA 1
ATOM 743 C C . ARG A 1 89 ? -3.309 4.806 10.076 1.00 94.19 89 ARG A C 1
ATOM 745 O O . ARG A 1 89 ? -4.370 4.858 10.684 1.00 94.19 89 ARG A O 1
ATOM 752 N N . PHE A 1 90 ? -2.849 5.842 9.378 1.00 94.62 90 PHE A N 1
ATOM 753 C CA . PHE A 1 90 ? -3.577 7.100 9.318 1.00 94.62 90 PHE A CA 1
ATOM 754 C C . PHE A 1 90 ? -4.865 6.943 8.505 1.00 94.62 90 PHE A C 1
ATOM 756 O O . PHE A 1 90 ? -4.836 6.273 7.471 1.00 94.62 90 PHE A O 1
ATOM 763 N N . PRO A 1 91 ? -5.980 7.581 8.908 1.00 94.75 91 PRO A N 1
ATOM 764 C CA . PRO A 1 91 ? -7.265 7.426 8.225 1.00 94.75 91 PRO A CA 1
ATOM 765 C C . PRO A 1 91 ? -7.279 7.927 6.782 1.00 94.75 91 PRO A C 1
ATOM 767 O O . PRO A 1 91 ? -8.249 7.717 6.062 1.00 94.75 91 PRO A O 1
ATOM 770 N N . THR A 1 92 ? -6.263 8.677 6.363 1.00 94.19 92 THR A N 1
ATOM 771 C CA . THR A 1 92 ? -6.160 9.243 5.022 1.00 94.19 92 THR A CA 1
ATOM 772 C C . THR A 1 92 ? -4.722 9.161 4.540 1.00 94.19 92 THR A C 1
ATOM 774 O O . THR A 1 92 ? -3.800 9.424 5.309 1.00 94.19 92 THR A O 1
ATOM 777 N N . ILE A 1 93 ? -4.553 8.828 3.264 1.00 94.88 93 ILE A N 1
ATOM 778 C CA . ILE A 1 93 ? -3.275 8.857 2.559 1.00 94.88 93 ILE A CA 1
ATOM 779 C C . ILE A 1 93 ? -3.425 9.575 1.217 1.00 94.88 93 ILE A C 1
ATOM 781 O O . ILE A 1 93 ? -4.428 9.388 0.525 1.00 94.88 93 ILE A O 1
ATOM 785 N N . ASN A 1 94 ? -2.426 10.369 0.840 1.00 93.94 94 ASN A N 1
ATOM 786 C CA . ASN A 1 94 ? -2.264 10.892 -0.511 1.00 93.94 94 ASN A CA 1
ATOM 787 C C . ASN A 1 94 ? -1.281 10.030 -1.317 1.00 93.94 94 ASN A C 1
ATOM 789 O O . ASN A 1 94 ? -0.141 9.838 -0.906 1.00 93.94 94 ASN A O 1
ATOM 793 N N . ILE A 1 95 ? -1.694 9.546 -2.482 1.00 91.69 95 ILE A N 1
ATOM 794 C CA . ILE A 1 95 ? -0.818 8.861 -3.437 1.00 91.69 95 ILE A CA 1
ATOM 795 C C . ILE A 1 95 ? -0.668 9.769 -4.654 1.00 91.69 95 ILE A C 1
ATOM 797 O O . ILE A 1 95 ? -1.635 9.945 -5.393 1.00 91.69 95 ILE A O 1
ATOM 801 N N . ASN A 1 96 ? 0.516 10.340 -4.873 1.00 90.06 96 ASN A N 1
ATOM 802 C CA . ASN A 1 96 ? 0.727 11.385 -5.879 1.00 90.06 96 ASN A CA 1
ATOM 803 C C . ASN A 1 96 ? 1.897 11.081 -6.831 1.00 90.06 96 ASN A C 1
ATOM 805 O O . ASN A 1 96 ? 2.597 10.079 -6.691 1.00 90.06 96 ASN A O 1
ATOM 809 N N . GLY A 1 97 ? 2.087 11.933 -7.841 1.00 86.12 97 GLY A N 1
ATOM 810 C CA . GLY A 1 97 ? 3.148 11.773 -8.842 1.00 86.12 97 GLY A CA 1
ATOM 811 C C . GLY A 1 97 ? 4.534 12.261 -8.405 1.00 86.12 97 GLY A C 1
ATOM 812 O O . GLY A 1 97 ? 5.444 12.252 -9.225 1.00 86.12 97 GLY A O 1
ATOM 813 N N . GLY A 1 98 ? 4.701 12.722 -7.164 1.00 86.75 98 GLY A N 1
ATOM 814 C CA . GLY A 1 98 ? 5.933 13.339 -6.679 1.00 86.75 98 GLY A CA 1
ATOM 815 C C . GLY A 1 98 ? 7.011 12.345 -6.238 1.00 86.75 98 GLY A C 1
ATOM 816 O O . GLY A 1 98 ? 6.935 11.138 -6.488 1.00 86.75 98 GLY A O 1
ATOM 817 N N . TYR A 1 99 ? 8.047 12.872 -5.584 1.00 87.50 99 TYR A N 1
ATOM 818 C CA . TYR A 1 99 ? 9.230 12.130 -5.118 1.00 87.50 99 TYR A CA 1
ATOM 819 C C . TYR A 1 99 ? 9.264 11.951 -3.591 1.00 87.50 99 TYR A C 1
ATOM 821 O O . TYR A 1 99 ? 10.257 11.471 -3.039 1.00 87.50 99 TYR A O 1
ATOM 829 N N . GLU A 1 100 ? 8.196 12.342 -2.899 1.00 87.06 100 GLU A N 1
ATOM 830 C CA . GLU A 1 100 ? 8.101 12.318 -1.446 1.00 87.06 100 GLU A CA 1
ATOM 831 C C . GLU A 1 100 ? 8.167 10.888 -0.906 1.00 87.06 100 GLU A C 1
ATOM 833 O O . GLU A 1 100 ? 7.523 9.965 -1.414 1.00 87.06 100 GLU A O 1
ATOM 838 N N . GLU A 1 101 ? 8.938 10.706 0.165 1.00 87.06 101 GLU A N 1
ATOM 839 C CA . GLU A 1 101 ? 9.000 9.440 0.884 1.00 87.06 101 GLU A CA 1
ATOM 840 C C . GLU A 1 101 ? 7.661 9.091 1.548 1.00 87.06 101 GLU A C 1
ATOM 842 O O . GLU A 1 101 ? 6.874 9.965 1.907 1.00 87.06 101 GLU A O 1
ATOM 847 N N . PHE A 1 102 ? 7.411 7.788 1.706 1.00 89.31 102 PHE A N 1
ATOM 848 C CA . PHE A 1 102 ? 6.272 7.310 2.471 1.00 89.31 102 PHE A CA 1
ATOM 849 C C . PHE A 1 102 ? 6.444 7.642 3.957 1.00 89.31 102 PHE A C 1
ATOM 851 O O . PHE A 1 102 ? 7.332 7.103 4.615 1.00 89.31 102 PHE A O 1
ATOM 858 N N . ASP A 1 103 ? 5.547 8.468 4.485 1.00 88.88 103 ASP A N 1
ATOM 859 C CA . ASP A 1 103 ? 5.500 8.879 5.895 1.00 88.88 103 ASP A CA 1
ATOM 860 C C . ASP A 1 103 ? 4.216 8.417 6.618 1.00 88.88 103 ASP A C 1
ATOM 862 O O . ASP A 1 103 ? 3.991 8.736 7.785 1.00 88.88 103 ASP A O 1
ATOM 866 N N . GLY A 1 104 ? 3.365 7.653 5.925 1.00 88.50 104 GLY A N 1
ATOM 867 C CA . GLY A 1 104 ? 2.056 7.212 6.409 1.00 88.50 104 GLY A CA 1
ATOM 868 C C . GLY A 1 104 ? 0.885 8.111 6.004 1.00 88.50 104 GLY A C 1
ATOM 869 O O . GLY A 1 104 ? -0.247 7.629 6.009 1.00 88.50 104 GLY A O 1
ATOM 870 N N . LEU A 1 105 ? 1.135 9.363 5.616 1.00 91.81 105 LEU A N 1
ATOM 871 C CA . LEU A 1 105 ? 0.127 10.328 5.161 1.00 91.81 105 LEU A CA 1
ATOM 872 C C . LEU A 1 105 ? 0.213 10.592 3.661 1.00 91.81 105 LEU A C 1
ATOM 874 O O . LEU A 1 105 ? -0.786 10.954 3.041 1.00 91.81 105 LEU A O 1
ATOM 878 N N . GLN A 1 106 ? 1.386 10.406 3.068 1.00 92.75 106 GLN A N 1
ATOM 879 C CA . GLN A 1 106 ? 1.603 10.587 1.645 1.00 92.75 106 GLN A CA 1
ATOM 880 C C . GLN A 1 106 ? 2.623 9.600 1.085 1.00 92.75 106 GLN A C 1
ATOM 882 O O . GLN A 1 106 ? 3.397 8.983 1.816 1.00 92.75 106 GLN A O 1
ATOM 887 N N . VAL A 1 107 ? 2.605 9.443 -0.235 1.00 90.50 107 VAL A N 1
ATOM 888 C CA . VAL A 1 107 ? 3.617 8.711 -0.984 1.00 90.50 107 VAL A CA 1
ATOM 889 C C . VAL A 1 107 ? 3.715 9.244 -2.409 1.00 90.50 107 VAL A C 1
ATOM 891 O O . VAL A 1 107 ? 2.724 9.263 -3.144 1.00 90.50 107 VAL A O 1
ATOM 894 N N . GLY A 1 108 ? 4.923 9.645 -2.800 1.00 89.06 108 GLY A N 1
ATOM 895 C CA . GLY A 1 108 ? 5.245 10.018 -4.170 1.00 89.06 108 GLY A CA 1
ATOM 896 C C . GLY A 1 108 ? 5.626 8.797 -4.999 1.00 89.06 108 GLY A C 1
ATOM 897 O O . GLY A 1 108 ? 6.506 8.025 -4.616 1.00 89.06 108 GLY A O 1
ATOM 898 N N . LEU A 1 109 ? 4.956 8.580 -6.131 1.00 86.50 109 LEU A N 1
ATOM 899 C CA . LEU A 1 109 ? 5.189 7.417 -6.990 1.00 86.50 109 LEU A CA 1
ATOM 900 C C . LEU A 1 109 ? 6.480 7.525 -7.817 1.00 86.50 109 LEU A C 1
ATOM 902 O O . LEU A 1 109 ? 7.100 6.497 -8.092 1.00 86.50 109 LEU A O 1
ATOM 906 N N . ALA A 1 110 ? 6.931 8.736 -8.162 1.00 84.19 110 ALA A N 1
ATOM 907 C CA . ALA A 1 110 ? 8.130 8.941 -8.980 1.00 84.19 110 ALA A CA 1
ATOM 908 C C . ALA A 1 110 ? 9.428 8.534 -8.263 1.00 84.19 110 ALA A C 1
ATOM 910 O O . ALA A 1 110 ? 10.434 8.241 -8.905 1.00 84.19 110 ALA A O 1
ATOM 911 N N . ARG A 1 111 ? 9.418 8.430 -6.926 1.00 82.56 111 ARG A N 1
ATOM 912 C CA . ARG A 1 111 ? 10.577 7.913 -6.172 1.00 82.56 111 ARG A CA 1
ATOM 913 C C . ARG A 1 111 ? 10.874 6.440 -6.450 1.00 82.56 111 ARG A C 1
ATOM 915 O O . ARG A 1 111 ? 11.981 5.975 -6.202 1.00 82.56 111 ARG A O 1
ATOM 922 N N . PHE A 1 112 ? 9.851 5.693 -6.854 1.00 76.62 112 PHE A N 1
ATOM 923 C CA . PHE A 1 112 ? 9.909 4.246 -7.035 1.00 76.62 112 PHE A CA 1
ATOM 924 C C . PHE A 1 112 ? 10.165 3.862 -8.487 1.00 76.62 112 PHE A C 1
ATOM 926 O O . PHE A 1 112 ? 10.510 2.719 -8.766 1.00 76.62 112 PHE A O 1
ATOM 933 N N . THR A 1 113 ? 10.026 4.809 -9.410 1.00 69.38 113 THR A N 1
ATOM 934 C CA . THR A 1 113 ? 10.396 4.600 -10.801 1.00 69.38 113 THR A CA 1
ATOM 935 C C . THR A 1 113 ? 11.904 4.746 -10.928 1.00 69.38 113 THR A C 1
ATOM 937 O O . THR A 1 113 ? 12.431 5.856 -10.968 1.00 69.38 113 THR A O 1
ATOM 940 N N . THR A 1 114 ? 12.619 3.622 -10.949 1.00 58.34 114 THR A N 1
ATOM 941 C CA . THR A 1 114 ? 14.033 3.617 -11.322 1.00 58.34 114 THR A CA 1
ATOM 942 C C . THR A 1 114 ? 14.178 3.865 -12.830 1.00 58.34 114 THR A C 1
ATOM 944 O O . THR A 1 114 ? 13.339 3.410 -13.615 1.00 58.34 114 THR A O 1
ATOM 947 N N . PRO A 1 115 ? 15.256 4.536 -13.279 1.00 51.66 115 PRO A N 1
ATOM 948 C CA . PRO A 1 115 ? 15.630 4.638 -14.691 1.00 51.66 115 PRO A CA 1
ATOM 949 C C . PRO A 1 115 ? 16.236 3.316 -15.203 1.00 51.66 115 PRO A C 1
ATOM 951 O O . PRO A 1 115 ? 17.211 3.310 -15.956 1.00 51.66 115 PRO A O 1
ATOM 954 N N . ASP A 1 116 ? 15.696 2.174 -14.777 1.00 48.88 116 ASP A N 1
ATOM 955 C CA . ASP A 1 116 ? 16.243 0.868 -15.124 1.00 48.88 116 ASP A CA 1
ATOM 956 C C . ASP A 1 116 ? 15.821 0.500 -16.549 1.00 48.88 116 ASP A C 1
ATOM 958 O O . ASP A 1 116 ? 14.795 -0.126 -16.793 1.00 48.88 116 ASP A O 1
ATOM 962 N N . THR A 1 117 ? 16.645 0.941 -17.500 1.00 45.88 117 THR A N 1
ATOM 963 C CA . THR A 1 117 ? 16.995 0.223 -18.736 1.00 45.88 117 THR A CA 1
ATOM 964 C C . THR A 1 117 ? 15.812 -0.341 -19.536 1.00 45.88 117 THR A C 1
ATOM 966 O O . THR A 1 117 ? 15.796 -1.511 -19.914 1.00 45.88 117 THR A O 1
ATOM 969 N N . VAL A 1 118 ? 14.819 0.488 -19.857 1.00 43.62 118 VAL A N 1
ATOM 970 C CA . VAL A 1 118 ? 13.780 0.129 -20.832 1.00 43.62 118 VAL A CA 1
ATOM 971 C C . VAL A 1 118 ? 13.598 1.278 -21.814 1.00 43.62 118 VAL A C 1
ATOM 973 O O . VAL A 1 118 ? 13.231 2.378 -21.422 1.00 43.62 118 VAL A O 1
ATOM 976 N N . ILE A 1 119 ? 13.894 0.975 -23.083 1.00 54.12 119 ILE A N 1
ATOM 977 C CA . ILE A 1 119 ? 13.443 1.598 -24.338 1.00 54.12 119 ILE A CA 1
ATOM 978 C C . ILE A 1 119 ? 12.702 2.929 -24.133 1.00 54.12 119 ILE A C 1
ATOM 980 O O . ILE A 1 119 ? 11.599 2.945 -23.589 1.00 54.12 119 ILE A O 1
ATOM 984 N N . SER A 1 120 ? 13.288 4.012 -24.654 1.00 55.19 120 SER A N 1
ATOM 985 C CA . SER A 1 120 ? 12.825 5.410 -24.579 1.00 55.19 120 SER A CA 1
ATOM 986 C C . SER A 1 120 ? 11.297 5.612 -24.612 1.00 55.19 120 SER A C 1
ATOM 988 O O . SER A 1 120 ? 10.790 6.445 -23.870 1.00 55.19 120 SER A O 1
ATOM 990 N N . SER A 1 121 ? 10.542 4.812 -25.372 1.00 56.50 121 SER A N 1
ATOM 991 C CA . SER A 1 121 ? 9.075 4.889 -25.466 1.00 56.50 121 SER A CA 1
ATOM 992 C C . SER A 1 121 ? 8.301 4.499 -24.192 1.00 56.50 121 SER A C 1
ATOM 994 O O . SER A 1 121 ? 7.231 5.049 -23.924 1.00 56.50 121 SER A O 1
ATOM 996 N N . THR A 1 122 ? 8.808 3.564 -23.379 1.00 56.59 122 THR A N 1
ATOM 997 C CA . THR A 1 122 ? 8.150 3.155 -22.119 1.00 56.59 122 THR A CA 1
ATOM 998 C C . THR A 1 122 ? 8.374 4.184 -21.016 1.00 56.59 122 THR A C 1
ATOM 1000 O O . THR A 1 122 ? 7.450 4.463 -20.250 1.00 56.59 122 THR A O 1
ATOM 1003 N N . LEU A 1 123 ? 9.577 4.761 -20.950 1.00 59.84 123 LEU A N 1
ATOM 1004 C CA . LEU A 1 123 ? 9.924 5.781 -19.962 1.00 59.84 123 LEU A CA 1
ATOM 1005 C C . LEU A 1 123 ? 9.000 7.000 -20.106 1.00 59.84 123 LEU A C 1
ATOM 1007 O O . LEU A 1 123 ? 8.368 7.400 -19.134 1.00 59.84 123 LEU A O 1
ATOM 1011 N N . THR A 1 124 ? 8.773 7.454 -21.345 1.00 61.62 124 THR A N 1
ATOM 1012 C CA . THR A 1 124 ? 7.831 8.542 -21.651 1.00 61.62 124 THR A CA 1
ATOM 1013 C C . THR A 1 124 ? 6.399 8.231 -21.208 1.00 61.62 124 THR A C 1
ATOM 1015 O O . THR A 1 124 ? 5.680 9.118 -20.764 1.00 61.62 124 THR A O 1
ATOM 1018 N N . SER A 1 125 ? 5.961 6.970 -21.286 1.00 69.12 125 SER A N 1
ATOM 1019 C CA . SER A 1 125 ? 4.604 6.585 -20.868 1.00 69.12 125 SER A CA 1
ATOM 1020 C C . SER A 1 125 ? 4.425 6.637 -19.346 1.00 69.12 125 SER A C 1
ATOM 1022 O O . SER A 1 125 ? 3.376 7.059 -18.862 1.00 69.12 125 SER A O 1
ATOM 1024 N N . ILE A 1 126 ? 5.449 6.232 -18.588 1.00 70.38 126 ILE A N 1
ATOM 1025 C CA . ILE A 1 126 ? 5.440 6.275 -17.119 1.00 70.38 126 ILE A CA 1
ATOM 1026 C C . ILE A 1 126 ? 5.564 7.720 -16.630 1.00 70.38 126 ILE A C 1
ATOM 1028 O O . ILE A 1 126 ? 4.787 8.135 -15.776 1.00 70.38 126 ILE A O 1
ATOM 1032 N N . GLU A 1 127 ? 6.479 8.500 -17.205 1.00 70.75 127 GLU A N 1
ATOM 1033 C CA . GLU A 1 127 ? 6.647 9.922 -16.884 1.00 70.75 127 GLU A CA 1
ATOM 1034 C C . GLU A 1 127 ? 5.369 10.719 -17.171 1.00 70.75 127 GLU A C 1
ATOM 1036 O O . GLU A 1 127 ? 4.928 11.494 -16.324 1.00 70.75 127 GLU A O 1
ATOM 1041 N N . ASN A 1 128 ? 4.706 10.468 -18.306 1.00 72.81 128 ASN A N 1
ATOM 1042 C CA . ASN A 1 128 ? 3.422 11.096 -18.625 1.00 72.81 128 ASN A CA 1
ATOM 1043 C C . ASN A 1 128 ? 2.323 10.720 -17.623 1.00 72.81 128 ASN A C 1
ATOM 1045 O O . ASN A 1 128 ? 1.537 11.582 -17.232 1.00 72.81 128 ASN A O 1
ATOM 1049 N N . LEU A 1 129 ? 2.262 9.458 -17.182 1.00 74.88 129 LEU A N 1
ATOM 1050 C CA . LEU A 1 129 ? 1.290 9.016 -16.178 1.00 74.88 129 LEU A CA 1
ATOM 1051 C C . LEU A 1 129 ? 1.540 9.691 -14.822 1.00 74.88 129 LEU A C 1
ATOM 1053 O O . LEU A 1 129 ? 0.604 10.188 -14.197 1.00 74.88 129 LEU A O 1
ATOM 1057 N N . LEU A 1 130 ? 2.799 9.737 -14.379 1.00 77.00 130 LEU A N 1
ATOM 1058 C CA . LEU A 1 130 ? 3.198 10.415 -13.144 1.00 77.00 130 LEU A CA 1
ATOM 1059 C C . LEU A 1 130 ? 2.894 11.914 -13.206 1.00 77.00 130 LEU A C 1
ATOM 1061 O O . LEU A 1 130 ? 2.364 12.478 -12.250 1.00 77.00 130 LEU A O 1
ATOM 1065 N N . PHE A 1 131 ? 3.149 12.545 -14.353 1.00 74.88 131 PHE A N 1
ATOM 1066 C CA . PHE A 1 131 ? 2.804 13.942 -14.581 1.00 74.88 131 PHE A CA 1
ATOM 1067 C C . PHE A 1 131 ? 1.291 14.177 -14.526 1.00 74.88 131 PHE A C 1
ATOM 1069 O O . PHE A 1 131 ? 0.844 15.143 -13.912 1.00 74.88 131 PHE A O 1
ATOM 1076 N N . GLN A 1 132 ? 0.484 13.294 -15.122 1.00 75.69 132 GLN A N 1
ATOM 1077 C CA . GLN A 1 132 ? -0.979 13.383 -15.070 1.00 75.69 132 GLN A CA 1
ATOM 1078 C C . GLN A 1 132 ? -1.540 13.198 -13.657 1.00 75.69 132 GLN A C 1
ATOM 1080 O O . GLN A 1 132 ? -2.558 13.805 -13.326 1.00 75.69 132 GLN A O 1
ATOM 1085 N N . LEU A 1 133 ? -0.877 12.393 -12.822 1.00 78.12 133 LEU A N 1
ATOM 1086 C CA . LEU A 1 133 ? -1.272 12.179 -11.432 1.00 78.12 133 LEU A CA 1
ATOM 1087 C C . LEU A 1 133 ? -1.195 13.463 -10.594 1.00 78.12 133 LEU A C 1
ATOM 1089 O O . LEU A 1 133 ? -2.003 13.588 -9.682 1.00 78.12 133 LEU A O 1
ATOM 1093 N N . LYS A 1 134 ? -0.307 14.422 -10.909 1.00 75.75 134 LYS A N 1
ATOM 1094 C CA . LYS A 1 134 ? -0.155 15.722 -10.214 1.00 75.75 134 LYS A CA 1
ATOM 1095 C C . LYS A 1 134 ? -0.296 15.600 -8.684 1.00 75.75 134 LYS A C 1
ATOM 1097 O O . LYS A 1 134 ? 0.536 14.967 -8.038 1.00 75.75 134 LYS A O 1
ATOM 1102 N N . GLU A 1 135 ? -1.358 16.190 -8.123 1.00 80.81 135 GLU A N 1
ATOM 1103 C CA . GLU A 1 135 ? -1.678 16.226 -6.689 1.00 80.81 135 GLU A CA 1
ATOM 1104 C C . GLU A 1 135 ? -2.120 14.868 -6.129 1.00 80.81 135 GLU A C 1
ATOM 1106 O O . GLU A 1 135 ? -2.073 14.662 -4.916 1.00 80.81 135 GLU A O 1
ATOM 1111 N N . GLY A 1 136 ? -2.499 13.936 -7.005 1.00 87.75 136 GLY A N 1
ATOM 1112 C CA . GLY A 1 136 ? -2.673 12.531 -6.693 1.00 87.75 136 GLY A CA 1
ATOM 1113 C C . GLY A 1 136 ? -4.105 12.101 -6.409 1.00 87.75 136 GLY A C 1
ATOM 1114 O O . GLY A 1 136 ? -5.092 12.599 -6.959 1.00 87.75 136 GLY A O 1
ATOM 1115 N N . ILE A 1 137 ? -4.200 11.087 -5.560 1.00 91.31 137 ILE A N 1
ATOM 1116 C CA . ILE A 1 137 ? -5.438 10.466 -5.118 1.00 91.31 137 ILE A CA 1
ATOM 1117 C C . ILE A 1 137 ? -5.405 10.421 -3.599 1.00 91.31 137 ILE A C 1
ATOM 1119 O O . ILE A 1 137 ? -4.516 9.809 -3.007 1.00 91.31 137 ILE A O 1
ATOM 1123 N N . TYR A 1 138 ? -6.429 10.993 -2.975 1.00 93.38 138 TYR A N 1
ATOM 1124 C CA . TYR A 1 138 ? -6.679 10.756 -1.562 1.00 93.38 138 TYR A CA 1
ATOM 1125 C C . TYR A 1 138 ? -7.474 9.472 -1.394 1.00 93.38 138 TYR A C 1
ATOM 1127 O O . TYR A 1 138 ? -8.555 9.333 -1.969 1.00 93.38 138 TYR A O 1
ATOM 1135 N N . ILE A 1 139 ? -6.962 8.561 -0.575 1.00 94.56 139 ILE A N 1
ATOM 1136 C CA . ILE A 1 139 ? -7.696 7.399 -0.081 1.00 94.56 139 ILE A CA 1
ATOM 1137 C C . ILE A 1 139 ? -7.977 7.638 1.393 1.00 94.56 139 ILE A C 1
ATOM 1139 O O . ILE A 1 139 ? -7.072 8.004 2.142 1.00 94.56 139 ILE A O 1
ATOM 1143 N N . LYS A 1 140 ? -9.225 7.442 1.805 1.00 94.94 140 LYS A N 1
ATOM 1144 C CA . LYS A 1 140 ? -9.672 7.646 3.179 1.00 94.94 140 LYS A CA 1
ATOM 1145 C C . LYS A 1 140 ? -10.520 6.470 3.641 1.00 94.94 140 LYS A C 1
ATOM 1147 O O . LYS A 1 140 ? -11.363 6.014 2.880 1.00 94.94 140 LYS A O 1
ATOM 1152 N N . ILE A 1 141 ? -10.343 6.044 4.885 1.00 96.06 141 ILE A N 1
ATOM 1153 C CA . ILE A 1 141 ? -11.278 5.153 5.575 1.00 96.06 141 ILE A CA 1
ATOM 1154 C C . ILE A 1 141 ? -12.213 5.977 6.468 1.00 96.06 141 ILE A C 1
ATOM 1156 O O . ILE A 1 141 ? -11.797 6.956 7.097 1.00 96.06 141 ILE A O 1
ATOM 1160 N N . ASP A 1 142 ? -13.493 5.622 6.492 1.00 94.44 142 ASP A N 1
ATOM 1161 C CA . ASP A 1 142 ? -14.405 6.062 7.540 1.00 94.44 142 ASP A CA 1
ATOM 1162 C C . ASP A 1 142 ? -14.279 5.125 8.742 1.00 94.44 142 ASP A C 1
ATOM 1164 O O . ASP A 1 142 ? -14.583 3.938 8.666 1.00 94.44 142 ASP A O 1
ATOM 1168 N N . ASN A 1 143 ? -13.850 5.680 9.873 1.00 88.12 143 ASN A N 1
ATOM 1169 C CA . ASN A 1 143 ? -13.620 4.927 11.102 1.00 88.12 143 ASN A CA 1
ATOM 1170 C C . ASN A 1 143 ? -14.909 4.350 11.715 1.00 88.12 143 ASN A C 1
ATOM 1172 O O . ASN A 1 143 ? -14.816 3.521 12.616 1.00 88.12 143 ASN A O 1
ATOM 1176 N N . THR A 1 144 ? -16.091 4.792 11.268 1.00 91.25 144 THR A N 1
ATOM 1177 C CA . THR A 1 144 ? -17.379 4.308 11.791 1.00 91.25 144 THR A CA 1
ATOM 1178 C C . THR A 1 144 ? -17.919 3.137 10.976 1.00 91.25 144 THR A C 1
ATOM 1180 O O . THR A 1 144 ? -18.254 2.099 11.539 1.00 91.25 144 THR A O 1
ATOM 1183 N N . SER A 1 145 ? -18.015 3.299 9.654 1.00 92.62 145 SER A N 1
ATOM 1184 C CA . SER A 1 145 ? -18.544 2.271 8.746 1.00 92.62 145 SER A CA 1
ATOM 1185 C C . SER A 1 145 ? -17.491 1.254 8.294 1.00 92.62 145 SER A C 1
ATOM 1187 O O . SER A 1 145 ? -17.838 0.130 7.942 1.00 92.62 145 SER A O 1
ATOM 1189 N N . GLY A 1 146 ? -16.210 1.635 8.301 1.00 90.62 146 GLY A N 1
ATOM 1190 C CA . GLY A 1 146 ? -15.133 0.896 7.641 1.00 90.62 146 GLY A CA 1
ATOM 1191 C C . GLY A 1 146 ? -15.060 1.135 6.129 1.00 90.62 146 GLY A C 1
ATOM 1192 O O . GLY A 1 146 ? -14.204 0.549 5.465 1.00 90.62 146 GLY A O 1
ATOM 1193 N N . ASP A 1 147 ? -15.921 1.995 5.575 1.00 95.00 147 ASP A N 1
ATOM 1194 C CA . ASP A 1 147 ? -15.965 2.266 4.141 1.00 95.00 147 ASP A CA 1
ATOM 1195 C C . ASP A 1 147 ? -14.710 3.007 3.666 1.00 95.00 147 ASP A C 1
ATOM 1197 O O . ASP A 1 147 ? -14.203 3.920 4.326 1.00 95.00 147 ASP A O 1
ATOM 1201 N N . ILE A 1 148 ? -14.227 2.638 2.477 1.00 94.06 148 ILE A N 1
ATOM 1202 C CA . ILE A 1 148 ? -13.056 3.254 1.848 1.00 94.06 148 ILE A CA 1
ATOM 1203 C C . ILE A 1 148 ? -13.505 4.181 0.718 1.00 94.06 148 ILE A C 1
ATOM 1205 O O . ILE A 1 148 ? -14.099 3.759 -0.274 1.00 94.06 148 ILE A O 1
ATOM 1209 N N . TYR A 1 149 ? -13.142 5.452 0.838 1.00 93.56 149 TYR A N 1
ATOM 1210 C CA . TYR A 1 149 ? -13.417 6.510 -0.122 1.00 93.56 149 TYR A CA 1
ATOM 1211 C C . TYR A 1 149 ? -12.153 6.873 -0.894 1.00 93.56 149 TYR A C 1
ATOM 1213 O O . TYR A 1 149 ? -11.052 6.900 -0.341 1.00 93.56 149 TYR A O 1
ATOM 1221 N N . ARG A 1 150 ? -12.320 7.228 -2.171 1.00 91.62 150 ARG A N 1
ATOM 1222 C CA . ARG A 1 150 ? -11.247 7.803 -2.989 1.00 91.62 150 ARG A CA 1
ATOM 1223 C C . ARG A 1 150 ? -11.668 9.135 -3.595 1.00 91.62 150 ARG A C 1
ATOM 1225 O O . ARG A 1 150 ? -12.784 9.259 -4.096 1.00 91.62 150 ARG A O 1
ATOM 1232 N N . LYS A 1 151 ? -10.756 10.104 -3.611 1.00 88.06 151 LYS A N 1
ATOM 1233 C CA . LYS A 1 151 ? -10.908 11.382 -4.314 1.00 88.06 151 LYS A CA 1
ATOM 1234 C C . LYS A 1 151 ? -9.738 11.560 -5.272 1.00 88.06 151 LYS A C 1
ATOM 1236 O O . LYS A 1 151 ? -8.600 11.670 -4.827 1.00 88.06 151 LYS A O 1
ATOM 1241 N N . LEU A 1 152 ? -10.028 11.586 -6.572 1.00 82.31 152 LEU A N 1
ATOM 1242 C CA . LEU A 1 152 ? -9.040 11.906 -7.599 1.00 82.31 152 LEU A CA 1
ATOM 1243 C C . LEU A 1 152 ? -8.885 13.425 -7.699 1.00 82.31 152 LEU A C 1
ATOM 1245 O O . LEU A 1 152 ? -9.884 14.140 -7.789 1.00 82.31 152 LEU A O 1
ATOM 1249 N N . LEU A 1 153 ? -7.647 13.907 -7.723 1.00 71.88 153 LEU A N 1
ATOM 1250 C CA . LEU A 1 153 ? -7.320 15.314 -7.943 1.00 71.88 153 LEU A CA 1
ATOM 1251 C C . LEU A 1 153 ? -6.810 15.485 -9.374 1.00 71.88 153 LEU A C 1
ATOM 1253 O O . LEU A 1 153 ? -5.635 15.739 -9.628 1.00 71.88 153 LEU A O 1
ATOM 1257 N N . LEU A 1 154 ? -7.704 15.287 -10.340 1.00 61.84 154 LEU A N 1
ATOM 1258 C CA . LEU A 1 154 ? -7.391 15.554 -11.740 1.00 61.84 154 LEU A CA 1
ATOM 1259 C C . LEU A 1 154 ? -7.539 17.055 -11.999 1.00 61.84 154 LEU A C 1
ATOM 1261 O O . LEU A 1 154 ? -8.651 17.559 -12.132 1.00 61.84 154 LEU A O 1
ATOM 1265 N N . ILE A 1 155 ? -6.419 17.771 -12.106 1.00 51.97 155 ILE A N 1
ATOM 1266 C CA . ILE A 1 155 ? -6.419 19.149 -12.609 1.00 51.97 155 ILE A CA 1
ATOM 1267 C C . ILE A 1 155 ? -6.128 19.122 -14.112 1.00 51.97 155 ILE A C 1
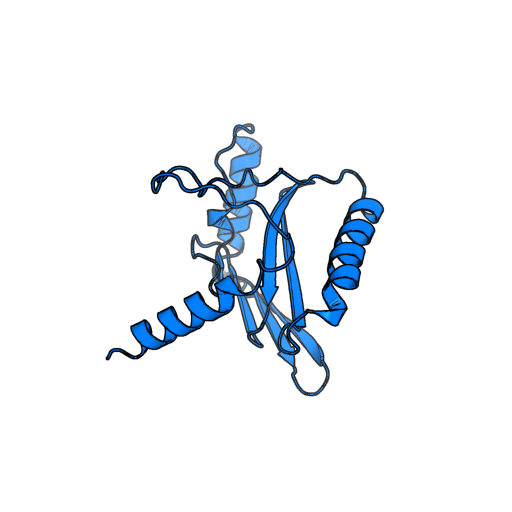ATOM 1269 O O . ILE A 1 155 ? -4.971 19.212 -14.532 1.00 51.97 155 ILE A O 1
ATOM 1273 N N . HIS A 1 156 ? -7.190 19.016 -14.913 1.00 44.34 156 HIS A N 1
ATOM 1274 C CA . HIS A 1 156 ? -7.302 19.705 -16.204 1.00 44.34 156 HIS A CA 1
ATOM 1275 C C . HIS A 1 156 ? -8.779 19.817 -16.608 1.00 44.34 156 HIS A C 1
ATOM 1277 O O . HIS A 1 156 ? -9.318 18.973 -17.315 1.00 44.34 156 HIS A O 1
ATOM 1283 N N . ILE A 1 157 ? -9.434 20.890 -16.168 1.00 37.78 157 ILE A N 1
ATOM 1284 C CA . ILE A 1 157 ? -10.517 21.483 -16.952 1.00 37.78 157 ILE A CA 1
ATOM 1285 C C . ILE A 1 157 ? -9.872 22.665 -17.671 1.00 37.78 157 ILE A C 1
ATOM 1287 O O . ILE A 1 157 ? -9.738 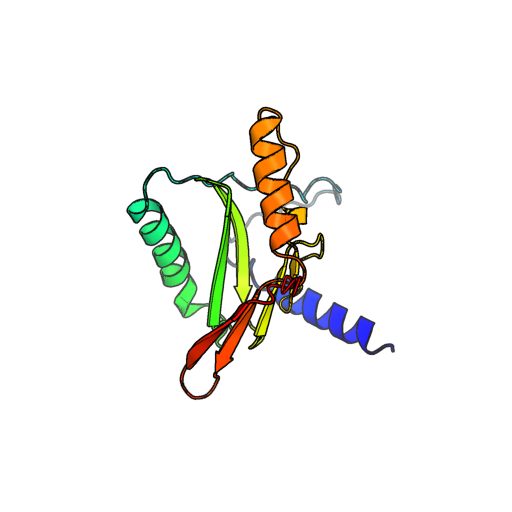23.751 -17.115 1.00 37.78 157 ILE A O 1
ATOM 1291 N N . SER A 1 158 ? -9.397 22.425 -18.890 1.00 29.67 158 SER A N 1
ATOM 1292 C CA . SER A 1 158 ? -9.220 23.511 -19.849 1.00 29.67 158 SER A CA 1
ATOM 1293 C C . SER A 1 158 ? -10.600 23.776 -20.437 1.00 29.67 158 SER A C 1
ATOM 1295 O O . SER A 1 158 ? -11.041 23.044 -21.319 1.00 29.67 158 SER A O 1
ATOM 1297 N N . ILE A 1 159 ? -11.313 24.764 -19.893 1.00 35.16 159 ILE A N 1
ATOM 1298 C CA . ILE A 1 159 ? -12.380 25.415 -20.655 1.00 35.16 159 ILE A CA 1
ATOM 1299 C C . ILE A 1 159 ? -11.654 26.250 -21.710 1.00 35.16 159 ILE A C 1
ATOM 1301 O O . ILE A 1 159 ? -10.817 27.084 -21.359 1.00 35.16 159 ILE A O 1
ATOM 1305 N N . VAL A 1 160 ? -11.900 25.891 -22.970 1.00 39.69 160 VAL A N 1
ATOM 1306 C CA . VAL A 1 160 ? -11.463 26.598 -24.183 1.00 39.69 160 VAL A CA 1
ATOM 1307 C C . VAL A 1 160 ? -11.968 28.034 -24.161 1.00 39.69 160 VAL A C 1
ATOM 1309 O O . VAL A 1 160 ? -13.141 28.222 -23.766 1.00 39.69 160 VAL A O 1
#

Foldseek 3Di:
DDPVVVLVVVLVVVVPPPDPDDDDDDDDDDDDVPPPPPPPPWDFDPDPVVVVVVVVVVCVVCVVVDDPLFLDWDFDDDVRTTQDIDTARDQKAFEALDLDPDSNRYDHPVVSDDPPDDDPVVVVVSNVVSVQQHRHKMWGADPPPRDIDIDRPGPDPPPD

Secondary structure (DSSP, 8-state):
--HHHHHHHHHHHHHTGGG-------------TTTT------EE-SSHHHHHHHHHHHHHHHGGGS-TT--EEEEEEETTEEEEEEEE-SSEEEEESS-PPP-SSEEESTTT----S--HHHHHHHHHHHHHHTT-EEEEE-TTT--EEEEE--------

Sequence (160 aa):
MSSTQERHSIIERLMRISSTSDSSENLNNKYDKSKTHKLFVKRQWNDLNAFLTDNVNEVFQKLKSMEQEIWCKLILMQRNERVMKAYLRFPTININGGYEEFDGLQVGLARFTTPDTVISSTLTSIENLLFQLKEGIYIKIDNTSGDIYRKLLLIHISIV

pLDDT: mean 72.42, std 22.62, range [28.16, 96.62]